Protein AF-A0A3N5K801-F1 (afdb_monomer_lite)

pLDDT: mean 81.6, std 16.68, range [37.84, 98.12]

Structure (mmCIF, N/CA/C/O backbone):
data_AF-A0A3N5K801-F1
#
_entry.id   AF-A0A3N5K801-F1
#
loop_
_atom_site.group_PDB
_atom_site.id
_atom_site.type_symbol
_atom_site.label_atom_id
_atom_site.label_alt_id
_atom_site.label_comp_id
_atom_site.label_asym_id
_atom_site.label_entity_id
_atom_site.label_seq_id
_atom_site.pdbx_PDB_ins_code
_atom_site.Cartn_x
_atom_site.Cartn_y
_atom_site.Cartn_z
_atom_site.occupancy
_atom_site.B_iso_or_equiv
_atom_site.auth_seq_id
_atom_site.auth_comp_id
_atom_site.auth_asym_id
_atom_site.auth_atom_id
_atom_site.pdbx_PDB_model_num
ATOM 1 N N . MET A 1 1 ? 52.161 -25.579 43.951 1.00 48.88 1 MET A N 1
ATOM 2 C CA . MET A 1 1 ? 50.743 -25.294 43.623 1.00 48.88 1 MET A CA 1
ATOM 3 C C . MET A 1 1 ? 50.625 -23.898 43.009 1.00 48.88 1 MET A C 1
ATOM 5 O O . MET A 1 1 ? 50.550 -22.933 43.751 1.00 48.88 1 MET A O 1
ATOM 9 N N . MET A 1 2 ? 50.658 -23.750 41.676 1.00 48.31 2 MET A N 1
ATOM 10 C CA . MET A 1 2 ? 50.415 -22.439 41.029 1.00 48.31 2 MET A CA 1
ATOM 11 C C . MET A 1 2 ? 49.915 -22.535 39.569 1.00 48.31 2 MET A C 1
ATOM 13 O O . MET A 1 2 ? 50.056 -21.601 38.789 1.00 48.31 2 MET A O 1
ATOM 17 N N . THR A 1 3 ? 49.308 -23.663 39.188 1.00 54.94 3 THR A N 1
ATOM 18 C CA . THR A 1 3 ? 48.843 -23.951 37.813 1.00 54.94 3 THR A CA 1
ATOM 19 C C . THR A 1 3 ? 47.317 -23.940 37.651 1.00 54.94 3 THR A C 1
ATOM 21 O O . THR A 1 3 ? 46.820 -24.008 36.535 1.00 54.94 3 THR A O 1
ATOM 24 N N . SER A 1 4 ? 46.550 -23.801 38.739 1.00 63.59 4 SER A N 1
ATOM 25 C CA . SER A 1 4 ? 45.082 -23.944 38.706 1.00 63.59 4 SER A CA 1
ATOM 26 C C . SER A 1 4 ? 44.359 -22.754 38.044 1.00 63.59 4 SER A C 1
ATOM 28 O O . SER A 1 4 ? 43.446 -22.942 37.244 1.00 63.59 4 SER A O 1
ATOM 30 N N . LYS A 1 5 ? 44.818 -21.512 38.280 1.00 65.19 5 LYS A N 1
ATOM 31 C CA . LYS A 1 5 ? 44.134 -20.298 37.786 1.00 65.19 5 LYS A CA 1
ATOM 32 C C . LYS A 1 5 ? 44.231 -20.115 36.267 1.00 65.19 5 LYS A C 1
ATOM 34 O O . LYS A 1 5 ? 43.237 -19.790 35.631 1.00 65.19 5 LYS A O 1
ATOM 39 N N . LYS A 1 6 ? 45.409 -20.347 35.674 1.00 73.00 6 LYS A N 1
ATOM 40 C CA . LYS A 1 6 ? 45.619 -20.200 34.220 1.00 73.00 6 LYS A CA 1
ATOM 41 C C . LYS A 1 6 ? 44.824 -21.244 33.431 1.00 73.00 6 LYS A C 1
ATOM 43 O O . LYS A 1 6 ? 44.211 -20.903 32.427 1.00 73.00 6 LYS A O 1
ATOM 48 N N . ASN A 1 7 ? 44.763 -22.475 33.936 1.00 72.38 7 ASN A N 1
ATOM 49 C CA . ASN A 1 7 ? 44.024 -23.566 33.303 1.00 72.38 7 ASN A CA 1
ATOM 50 C C . ASN A 1 7 ? 42.503 -23.363 33.403 1.00 72.38 7 ASN A C 1
ATOM 52 O O . ASN A 1 7 ? 41.786 -23.650 32.449 1.00 72.38 7 ASN A O 1
ATOM 56 N N . ALA A 1 8 ? 42.012 -22.804 34.516 1.00 79.56 8 ALA A N 1
ATOM 57 C CA . ALA A 1 8 ? 40.605 -22.429 34.660 1.00 79.56 8 ALA A CA 1
ATOM 58 C C . ALA A 1 8 ? 40.202 -21.305 33.690 1.00 79.56 8 ALA A C 1
ATOM 60 O O . ALA A 1 8 ? 39.152 -21.385 33.058 1.00 79.56 8 ALA A O 1
ATOM 61 N N . ILE A 1 9 ? 41.059 -20.292 33.521 1.00 84.00 9 ILE A N 1
ATOM 62 C CA . ILE A 1 9 ? 40.831 -19.197 32.566 1.00 84.00 9 ILE A CA 1
ATOM 63 C C . ILE A 1 9 ? 40.838 -19.724 31.123 1.00 84.00 9 ILE A C 1
ATOM 65 O O . I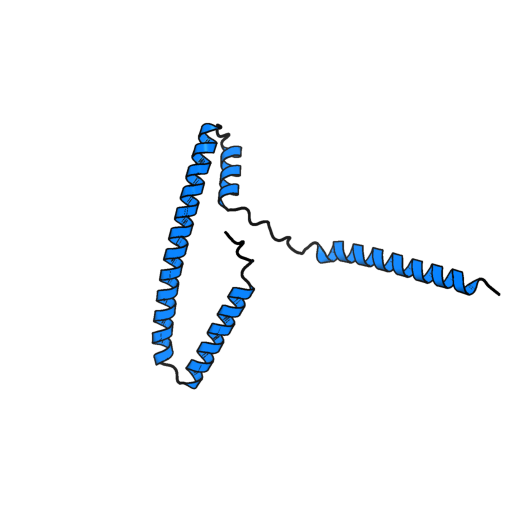LE A 1 9 ? 39.947 -19.387 30.350 1.00 84.00 9 ILE A O 1
ATOM 69 N N . LEU A 1 10 ? 41.785 -20.599 30.769 1.00 83.31 10 LEU A N 1
ATOM 70 C CA . LEU A 1 10 ? 41.833 -21.249 29.452 1.00 83.31 10 LEU A CA 1
ATOM 71 C C . LEU A 1 10 ? 40.586 -22.099 29.171 1.00 83.31 10 LEU A C 1
ATOM 73 O O . LEU A 1 10 ? 40.056 -22.054 28.063 1.00 83.31 10 LEU A O 1
ATOM 77 N N . SER A 1 11 ? 40.086 -22.822 30.174 1.00 85.56 11 SER A N 1
ATOM 78 C CA . SER A 1 11 ? 38.845 -23.596 30.062 1.00 85.56 11 SER A CA 1
ATOM 79 C C . SER A 1 11 ? 37.628 -22.693 29.830 1.00 85.56 11 SER A C 1
ATOM 81 O O . SER A 1 11 ? 36.840 -22.937 28.918 1.00 85.56 11 SER A O 1
ATOM 83 N N . LEU A 1 12 ? 37.519 -21.592 30.581 1.00 84.69 12 LEU A N 1
ATOM 84 C CA . LEU A 1 12 ? 36.446 -20.606 30.415 1.00 84.69 12 LEU A CA 1
ATOM 85 C C . LEU A 1 12 ? 36.455 -19.957 29.028 1.00 84.69 12 LEU A C 1
ATOM 87 O O . LEU A 1 12 ? 35.405 -19.851 28.400 1.00 84.69 12 LEU A O 1
ATOM 91 N N . ILE A 1 13 ? 37.632 -19.567 28.530 1.00 87.25 13 ILE A N 1
ATOM 92 C CA . ILE A 1 13 ? 37.776 -18.989 27.187 1.00 87.25 13 ILE A CA 1
ATOM 93 C C . ILE A 1 13 ? 37.385 -20.017 26.120 1.00 87.25 13 ILE A C 1
ATOM 95 O O . ILE A 1 13 ? 36.672 -19.678 25.180 1.00 87.25 13 ILE A O 1
ATOM 99 N N . SER A 1 14 ? 37.800 -21.275 26.278 1.00 89.38 14 SER A N 1
ATOM 100 C CA . SER A 1 14 ? 37.459 -22.348 25.340 1.00 89.38 14 SER A CA 1
ATOM 101 C C . SER A 1 14 ? 35.947 -22.578 25.259 1.00 89.38 14 SER A C 1
ATOM 103 O O . SER A 1 14 ? 35.374 -22.563 24.172 1.00 89.38 14 SER A O 1
ATOM 105 N N . ILE A 1 15 ? 35.271 -22.693 26.408 1.00 90.75 15 ILE A N 1
ATOM 106 C CA . ILE A 1 15 ? 33.814 -22.881 26.466 1.00 90.75 15 ILE A CA 1
ATOM 107 C C . ILE A 1 15 ? 33.082 -21.670 25.874 1.00 90.75 15 ILE A C 1
ATOM 109 O O . ILE A 1 15 ? 32.103 -21.839 25.149 1.00 90.75 15 ILE A O 1
ATOM 113 N N . PHE A 1 16 ? 33.573 -20.454 26.130 1.00 90.44 16 PHE A N 1
ATOM 114 C CA . PHE A 1 16 ? 33.008 -19.235 25.557 1.00 90.44 16 PHE A CA 1
ATOM 115 C C . PHE A 1 16 ? 33.119 -19.213 24.028 1.00 90.44 16 PHE A C 1
ATOM 117 O O . PHE A 1 16 ? 32.128 -18.961 23.348 1.00 90.44 16 PHE A O 1
ATOM 124 N N . LEU A 1 17 ? 34.292 -19.536 23.476 1.00 93.19 17 LEU A N 1
ATOM 125 C CA . LEU A 1 17 ? 34.498 -19.591 22.027 1.00 93.19 17 LEU A CA 1
ATOM 126 C C . LEU A 1 17 ? 33.627 -20.665 21.370 1.00 93.19 17 LEU A C 1
ATOM 128 O O . LEU A 1 17 ? 33.015 -20.402 20.338 1.00 93.19 17 LEU A O 1
ATOM 132 N N . ILE A 1 18 ? 33.505 -21.841 21.993 1.00 92.50 18 ILE A N 1
ATOM 133 C CA . ILE A 1 18 ? 32.603 -22.898 21.521 1.00 92.50 18 ILE A CA 1
ATOM 134 C C . ILE A 1 18 ? 31.153 -22.400 21.536 1.00 92.50 18 ILE A C 1
ATOM 136 O O . ILE A 1 18 ? 30.442 -22.575 20.550 1.00 92.50 18 ILE A O 1
ATOM 140 N N . GLY A 1 19 ? 30.726 -21.719 22.602 1.00 88.81 19 GLY A N 1
ATOM 141 C CA . GLY A 1 19 ? 29.394 -21.120 22.690 1.00 88.81 19 GLY A CA 1
ATOM 142 C C . GLY A 1 19 ? 29.120 -20.088 21.592 1.00 88.81 19 GLY A C 1
ATOM 143 O O . GLY A 1 19 ? 28.040 -20.098 21.008 1.00 88.81 19 GLY A O 1
ATOM 144 N N . VAL A 1 20 ? 30.102 -19.244 21.254 1.00 88.69 20 VAL A N 1
ATOM 145 C CA . VAL A 1 20 ? 29.987 -18.256 20.165 1.00 88.69 20 VAL A CA 1
ATOM 146 C C . VAL A 1 20 ? 29.859 -18.941 18.805 1.00 88.69 20 VAL A C 1
ATOM 148 O O . VAL A 1 20 ? 28.992 -18.568 18.017 1.00 88.69 20 VAL A O 1
ATOM 151 N N . VAL A 1 21 ? 30.676 -19.963 18.536 1.00 90.50 21 VAL A N 1
ATOM 152 C CA . VAL A 1 21 ? 30.620 -20.714 17.271 1.00 90.50 21 VAL A CA 1
ATOM 153 C C . VAL A 1 21 ? 29.287 -21.451 17.140 1.00 90.50 21 VAL A C 1
ATOM 155 O O . VAL A 1 21 ? 28.632 -21.351 16.106 1.00 90.50 21 VAL A O 1
ATOM 158 N N . VAL A 1 22 ? 28.835 -22.127 18.199 1.00 90.56 22 VAL A N 1
ATOM 159 C CA . VAL A 1 22 ? 27.534 -22.814 18.222 1.00 90.56 22 VAL A CA 1
ATOM 160 C C . VAL A 1 22 ? 26.384 -21.817 18.058 1.00 90.56 22 VAL A C 1
ATOM 162 O O . VAL A 1 22 ? 25.455 -22.083 17.300 1.00 90.56 22 VAL A O 1
ATOM 165 N N . GLY A 1 23 ? 26.464 -20.648 18.699 1.00 82.31 23 GLY A N 1
ATOM 166 C CA . GLY A 1 23 ? 25.495 -19.564 18.537 1.00 82.31 23 GLY A CA 1
ATOM 167 C C . GLY A 1 23 ? 25.425 -19.035 17.102 1.00 82.31 23 GLY A C 1
ATOM 168 O O . GLY A 1 23 ? 24.328 -18.887 16.570 1.00 82.31 23 GLY A O 1
ATOM 169 N N . MET A 1 24 ? 26.571 -18.821 16.443 1.00 81.38 24 MET A N 1
ATOM 170 C CA . MET A 1 24 ? 26.622 -18.418 15.029 1.00 81.38 24 MET A CA 1
ATOM 171 C C . MET A 1 24 ? 26.030 -19.479 14.099 1.00 81.38 24 MET A C 1
ATOM 173 O O . MET A 1 24 ? 25.264 -19.137 13.201 1.00 81.38 24 MET A O 1
ATOM 177 N N . VAL A 1 25 ? 26.355 -20.757 14.312 1.00 82.69 25 VAL A N 1
ATOM 178 C CA . VAL A 1 25 ? 25.845 -21.857 13.478 1.00 82.69 25 VAL A CA 1
ATOM 179 C C . VAL A 1 25 ? 24.337 -22.027 13.660 1.00 82.69 25 VAL A C 1
ATOM 181 O O . VAL A 1 25 ? 23.620 -22.131 12.669 1.00 82.69 25 VAL A O 1
ATOM 184 N N . LEU A 1 26 ? 23.828 -21.980 14.897 1.00 78.69 26 LEU A N 1
ATOM 185 C CA . LEU A 1 26 ? 22.385 -21.988 15.167 1.00 78.69 26 LEU A CA 1
ATOM 186 C C . LEU A 1 26 ? 21.688 -20.782 14.536 1.00 78.69 26 LEU A C 1
ATOM 188 O O . LEU A 1 26 ? 20.590 -20.922 14.004 1.00 78.69 26 LEU A O 1
ATOM 192 N N . GLN A 1 27 ? 22.322 -19.610 14.556 1.00 69.75 27 GLN A N 1
ATOM 193 C CA . GLN A 1 27 ? 21.772 -18.429 13.909 1.00 69.75 27 GLN A CA 1
ATOM 194 C C . GLN A 1 27 ? 21.676 -18.605 12.390 1.00 69.75 27 GLN A C 1
ATOM 196 O O . GLN A 1 27 ? 20.620 -18.336 11.828 1.00 69.75 27 GLN A O 1
ATOM 201 N N . HIS A 1 28 ? 22.718 -19.106 11.730 1.00 67.06 28 HIS A N 1
ATOM 202 C CA . HIS A 1 28 ? 22.660 -19.369 10.291 1.00 67.06 28 HIS A CA 1
ATOM 203 C C . HIS A 1 28 ? 21.657 -20.482 9.945 1.00 67.06 28 HIS A C 1
ATOM 205 O O . HIS A 1 28 ? 20.842 -20.322 9.053 1.00 67.06 28 HIS A O 1
ATOM 211 N N . MET A 1 29 ? 21.618 -21.585 10.695 1.00 72.06 29 MET A N 1
ATOM 212 C CA . MET A 1 29 ? 20.734 -22.706 10.350 1.00 72.06 29 MET A CA 1
ATOM 213 C C . MET A 1 29 ? 19.252 -22.478 10.692 1.00 72.06 29 MET A C 1
ATOM 215 O O . MET A 1 29 ? 18.399 -23.089 10.058 1.00 72.06 29 MET A O 1
ATOM 219 N N . VAL A 1 30 ? 18.926 -21.649 11.694 1.00 66.81 30 VAL A N 1
ATOM 220 C CA . VAL A 1 30 ? 17.539 -21.471 12.184 1.00 66.81 30 VAL A CA 1
ATOM 221 C C . VAL A 1 30 ? 16.929 -20.123 11.780 1.00 66.81 30 VAL A C 1
ATOM 223 O O . VAL A 1 30 ? 15.708 -20.014 11.679 1.00 66.81 30 VAL A O 1
ATOM 226 N N . LEU A 1 31 ? 17.733 -19.075 11.555 1.00 57.69 31 LEU A N 1
ATOM 227 C CA . LEU A 1 31 ? 17.229 -17.720 11.263 1.00 57.69 31 LEU A CA 1
ATOM 228 C C . LEU A 1 31 ? 17.364 -17.293 9.792 1.00 57.69 31 LEU A C 1
ATOM 230 O O . LEU A 1 31 ? 16.883 -16.212 9.445 1.00 57.69 31 LEU A O 1
ATOM 234 N N . GLU A 1 32 ? 17.959 -18.113 8.925 1.00 53.69 32 GLU A N 1
ATOM 235 C CA . GLU A 1 32 ? 18.144 -17.804 7.497 1.00 53.69 32 GLU A CA 1
ATOM 236 C C . GLU A 1 32 ? 16.858 -17.989 6.662 1.00 53.69 32 GLU A C 1
ATOM 238 O O . GLU A 1 32 ? 16.729 -17.403 5.591 1.00 53.69 32 GLU A O 1
ATOM 243 N N . ASP A 1 33 ? 15.836 -18.644 7.227 1.00 52.53 33 ASP A N 1
ATOM 244 C CA . ASP A 1 33 ? 14.464 -18.694 6.693 1.00 52.53 33 ASP A CA 1
ATOM 245 C C . ASP A 1 33 ? 13.628 -17.442 7.010 1.00 52.53 33 ASP A C 1
ATOM 247 O O . ASP A 1 33 ? 12.419 -17.400 6.760 1.00 52.53 33 ASP A O 1
ATOM 251 N N . ARG A 1 34 ? 14.232 -16.375 7.552 1.00 54.06 34 ARG A N 1
ATOM 252 C CA . ARG A 1 34 ? 13.558 -15.074 7.535 1.00 54.06 34 ARG A CA 1
ATOM 253 C C . ARG A 1 34 ? 13.558 -14.587 6.088 1.00 54.06 34 ARG A C 1
ATOM 255 O O . ARG A 1 34 ? 14.638 -14.283 5.580 1.00 54.06 34 ARG A O 1
ATOM 262 N N . PRO A 1 35 ? 12.394 -14.465 5.416 1.00 48.16 35 PRO A N 1
ATOM 263 C CA . PRO A 1 35 ? 12.358 -13.882 4.088 1.00 48.16 35 PRO A CA 1
ATOM 264 C C . PRO A 1 35 ? 12.980 -12.496 4.202 1.00 48.16 35 PRO A C 1
ATOM 266 O O . PRO A 1 35 ? 12.437 -11.619 4.879 1.00 48.16 35 PRO A O 1
ATOM 269 N N . GLN A 1 36 ? 14.148 -12.311 3.580 1.00 52.34 36 GLN A N 1
ATOM 270 C CA . GLN A 1 36 ? 14.705 -10.978 3.432 1.00 52.34 36 GLN A CA 1
ATOM 271 C C . GLN A 1 36 ? 13.595 -10.107 2.844 1.00 52.34 36 GLN A C 1
ATOM 273 O O . GLN A 1 36 ? 12.893 -10.576 1.935 1.00 52.34 36 GLN A O 1
ATOM 278 N N . PRO A 1 37 ? 13.380 -8.882 3.356 1.00 46.78 37 PRO A N 1
ATOM 279 C CA . PRO A 1 37 ? 12.407 -7.990 2.761 1.00 46.78 37 PRO A CA 1
ATOM 280 C C . PRO A 1 37 ? 12.819 -7.842 1.303 1.00 46.78 37 PRO A C 1
ATOM 282 O O . PRO A 1 37 ? 13.861 -7.257 1.007 1.00 46.78 37 PRO A O 1
ATOM 285 N N . ARG A 1 38 ? 12.055 -8.464 0.394 1.00 47.81 38 ARG A N 1
ATOM 286 C CA . ARG A 1 38 ? 12.277 -8.331 -1.042 1.00 47.81 38 ARG A CA 1
ATOM 287 C C . ARG A 1 38 ? 12.313 -6.833 -1.273 1.00 47.81 38 ARG A C 1
ATOM 289 O O . ARG A 1 38 ? 11.289 -6.185 -1.048 1.00 47.81 38 ARG A O 1
ATOM 296 N N . LYS A 1 39 ? 13.483 -6.286 -1.635 1.00 46.62 39 LYS A N 1
ATOM 297 C CA . LYS A 1 39 ? 13.596 -4.885 -2.050 1.00 46.62 39 LYS A CA 1
ATOM 298 C C . LYS A 1 39 ? 12.452 -4.670 -3.024 1.00 46.62 39 LYS A C 1
ATOM 300 O O . LYS A 1 39 ? 12.375 -5.372 -4.033 1.00 46.62 39 LYS A O 1
ATOM 305 N N . HIS A 1 40 ? 11.516 -3.808 -2.646 1.00 44.72 40 HIS A N 1
ATOM 306 C CA . HIS A 1 40 ? 10.345 -3.518 -3.448 1.00 44.72 40 HIS A CA 1
ATOM 307 C C . HIS A 1 40 ? 10.869 -2.761 -4.663 1.00 44.72 40 HIS A C 1
ATOM 309 O O . HIS A 1 40 ? 11.007 -1.543 -4.638 1.00 44.72 40 HIS A O 1
ATOM 315 N N . ARG A 1 41 ? 11.293 -3.496 -5.697 1.00 54.97 41 ARG A N 1
ATOM 316 C CA . ARG A 1 41 ? 11.595 -2.877 -6.979 1.00 54.97 41 ARG A CA 1
ATOM 317 C C . ARG A 1 41 ? 10.293 -2.232 -7.441 1.00 54.97 41 ARG A C 1
ATOM 319 O O . ARG A 1 41 ? 9.257 -2.907 -7.380 1.00 54.97 41 ARG A O 1
ATOM 326 N N . PRO A 1 42 ? 10.317 -0.958 -7.857 1.00 62.47 42 PRO A N 1
ATOM 327 C CA . PRO A 1 42 ? 9.132 -0.351 -8.419 1.00 62.47 42 PRO A CA 1
ATOM 328 C C . PRO A 1 42 ? 8.634 -1.255 -9.558 1.00 62.47 42 PRO A C 1
ATOM 330 O O . PRO A 1 42 ? 9.454 -1.736 -10.343 1.00 62.47 42 PRO A O 1
ATOM 333 N N . PRO A 1 43 ? 7.320 -1.527 -9.653 1.00 62.97 43 PRO A N 1
ATOM 334 C CA . PRO A 1 43 ? 6.764 -2.451 -10.646 1.00 62.97 43 PRO A CA 1
ATOM 335 C C . PRO A 1 43 ? 7.234 -2.157 -12.077 1.00 62.97 43 PRO A C 1
ATOM 337 O O . PRO A 1 43 ? 7.430 -3.068 -12.876 1.00 62.97 43 PRO A O 1
ATOM 340 N N . ASN A 1 44 ? 7.485 -0.882 -12.372 1.00 74.00 44 ASN A N 1
ATOM 341 C CA . ASN A 1 44 ? 7.931 -0.405 -13.673 1.00 74.00 44 ASN A CA 1
ATOM 342 C C . ASN A 1 44 ? 9.353 -0.862 -14.034 1.00 74.00 44 ASN A C 1
ATOM 344 O O . ASN A 1 44 ? 9.612 -1.129 -15.205 1.00 74.00 44 ASN A O 1
ATOM 348 N N . ASP A 1 45 ? 10.251 -1.022 -13.058 1.00 77.81 45 ASP A 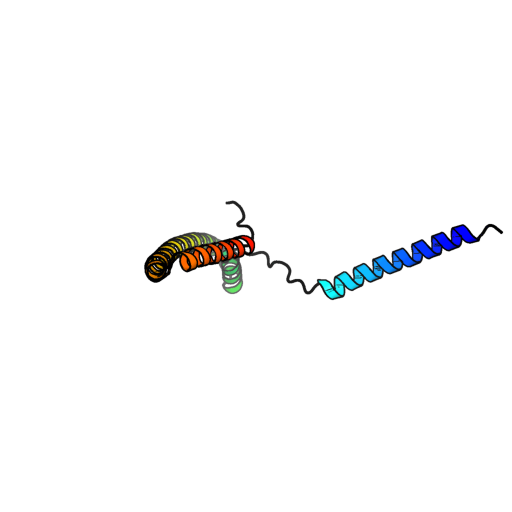N 1
ATOM 349 C CA . ASP A 1 45 ? 11.628 -1.470 -13.311 1.00 77.81 45 ASP A CA 1
ATOM 350 C C . ASP A 1 45 ? 11.660 -2.925 -13.778 1.00 77.81 45 ASP A C 1
ATOM 352 O O . ASP A 1 45 ? 12.466 -3.294 -14.630 1.00 77.81 45 ASP A O 1
ATOM 356 N N . PHE A 1 46 ? 10.747 -3.747 -13.254 1.00 83.06 46 PHE A N 1
ATOM 357 C CA . PHE A 1 46 ? 10.601 -5.134 -13.681 1.00 83.06 46 PHE A CA 1
ATOM 358 C C . PHE A 1 46 ? 10.169 -5.219 -15.148 1.00 83.06 46 PHE A C 1
ATOM 360 O O . PHE A 1 46 ? 10.817 -5.902 -15.938 1.00 83.06 46 PHE A O 1
ATOM 367 N N . PHE A 1 47 ? 9.117 -4.492 -15.537 1.00 84.00 47 PHE A N 1
ATOM 368 C CA . PHE A 1 47 ? 8.651 -4.489 -16.927 1.00 84.00 47 PHE A CA 1
ATOM 369 C C . PHE A 1 47 ? 9.681 -3.888 -17.882 1.00 84.00 47 PHE A C 1
ATOM 371 O O . PHE A 1 47 ? 9.865 -4.408 -18.980 1.00 84.00 47 PHE A O 1
ATOM 378 N N . PHE A 1 48 ? 10.390 -2.840 -17.457 1.00 89.38 48 PHE A N 1
ATOM 379 C CA . PHE A 1 48 ? 11.468 -2.261 -18.248 1.00 89.38 48 PHE A CA 1
ATOM 380 C C . PHE A 1 48 ? 12.578 -3.283 -18.527 1.00 89.38 48 PHE A C 1
ATOM 382 O O . PHE A 1 48 ? 12.979 -3.446 -19.680 1.00 89.38 48 PHE A O 1
ATOM 389 N N . GLU A 1 49 ? 13.048 -3.995 -17.497 1.00 86.81 49 GLU A N 1
ATOM 390 C CA . GLU A 1 49 ? 14.105 -5.006 -17.621 1.00 86.81 49 GLU A CA 1
ATOM 391 C C . GLU A 1 49 ? 13.663 -6.184 -18.499 1.00 86.81 49 GLU A C 1
ATOM 393 O O . GLU A 1 49 ? 14.383 -6.566 -19.423 1.00 86.81 49 GLU A O 1
ATOM 398 N N . VAL A 1 50 ? 12.456 -6.712 -18.266 1.00 89.31 50 VAL A N 1
ATOM 399 C CA . VAL A 1 50 ? 11.902 -7.834 -19.036 1.00 89.31 50 VAL A CA 1
ATOM 400 C C . VAL A 1 50 ? 11.734 -7.457 -20.506 1.00 89.31 50 VAL A C 1
ATOM 402 O O . VAL A 1 50 ? 12.238 -8.163 -21.374 1.00 89.31 50 VAL A O 1
ATOM 405 N N . PHE A 1 51 ? 11.083 -6.335 -20.818 1.00 90.25 51 PHE A N 1
ATOM 406 C CA . PHE A 1 51 ? 10.830 -5.964 -22.212 1.00 90.25 51 PHE A CA 1
ATOM 407 C C . PHE A 1 51 ? 12.103 -5.575 -22.950 1.00 90.25 51 PHE A C 1
ATOM 409 O O . PHE A 1 51 ? 12.269 -5.952 -24.106 1.00 90.25 51 PHE A O 1
ATOM 416 N N . THR A 1 52 ? 13.031 -4.884 -22.288 1.00 91.12 52 THR A N 1
ATOM 417 C CA . THR A 1 52 ? 14.314 -4.536 -22.908 1.00 91.12 52 THR A CA 1
ATOM 418 C C . THR A 1 52 ? 15.119 -5.783 -23.258 1.00 91.12 52 THR A C 1
ATOM 420 O O . THR A 1 52 ? 15.672 -5.861 -24.355 1.00 91.12 52 THR A O 1
ATOM 423 N N . LYS A 1 53 ? 15.162 -6.766 -22.350 1.00 89.50 53 LYS A N 1
ATOM 424 C CA . LYS A 1 53 ? 15.942 -7.994 -22.520 1.00 89.50 53 LYS A CA 1
ATOM 425 C C . LYS A 1 53 ? 15.301 -8.962 -23.514 1.00 89.50 53 LYS A C 1
ATOM 427 O O . LYS A 1 53 ? 15.971 -9.395 -24.444 1.00 89.50 53 LYS A O 1
ATOM 432 N N . GLU A 1 54 ? 14.024 -9.285 -23.337 1.00 93.75 54 GLU A N 1
ATOM 433 C CA . GLU A 1 54 ? 13.339 -10.306 -24.142 1.00 93.75 54 GLU A CA 1
ATOM 434 C C . GLU A 1 54 ? 13.057 -9.826 -25.572 1.00 93.75 54 GLU A C 1
ATOM 436 O O . GLU A 1 54 ? 13.086 -10.618 -26.509 1.00 93.75 54 GLU A O 1
ATOM 441 N N . LEU A 1 55 ? 12.827 -8.521 -25.766 1.00 94.12 55 LEU A N 1
ATOM 442 C CA . LEU A 1 55 ? 12.533 -7.951 -27.088 1.00 94.12 55 LEU A CA 1
ATOM 443 C C . LEU A 1 55 ? 13.750 -7.301 -27.751 1.00 94.12 55 LEU A C 1
ATOM 445 O O . LEU A 1 55 ? 13.626 -6.792 -28.862 1.00 94.12 55 LEU A O 1
ATOM 449 N N . SER A 1 56 ? 14.916 -7.311 -27.091 1.00 92.62 56 SER A N 1
ATOM 450 C CA . SER A 1 56 ? 16.160 -6.711 -27.598 1.00 92.62 56 SER A CA 1
ATOM 451 C C . SER A 1 56 ? 15.960 -5.276 -28.106 1.00 92.62 56 SER A C 1
ATOM 453 O O . SER A 1 56 ? 16.346 -4.932 -29.224 1.00 92.62 56 SER A O 1
ATOM 455 N N . LEU A 1 57 ? 15.309 -4.442 -27.291 1.00 93.12 57 LEU A N 1
ATOM 456 C CA . LEU A 1 57 ? 14.914 -3.090 -27.691 1.00 93.12 57 LEU A CA 1
ATOM 457 C C . LEU A 1 57 ? 16.131 -2.213 -28.013 1.00 93.12 57 LEU A C 1
ATOM 459 O O . LEU A 1 57 ? 17.116 -2.201 -27.269 1.00 93.12 57 LEU A O 1
ATOM 463 N N . SER A 1 58 ? 16.033 -1.409 -29.073 1.00 94.12 58 SER A N 1
ATOM 464 C CA . SER A 1 58 ? 17.028 -0.380 -29.393 1.00 94.12 58 SER A CA 1
ATOM 465 C C . SER A 1 58 ? 17.069 0.717 -28.322 1.00 94.12 58 SER A C 1
ATOM 467 O O . SER A 1 58 ? 16.129 0.886 -27.547 1.00 94.12 58 SER A O 1
ATOM 469 N N . ILE A 1 59 ? 18.129 1.529 -28.310 1.00 90.81 59 ILE A N 1
ATOM 470 C CA . ILE A 1 59 ? 18.266 2.653 -27.364 1.00 90.81 59 ILE A CA 1
ATOM 471 C C . ILE A 1 59 ? 17.062 3.607 -27.458 1.00 90.81 59 ILE A C 1
ATOM 473 O O . ILE A 1 59 ? 16.468 3.963 -26.444 1.00 90.81 59 ILE A O 1
ATOM 477 N N . THR A 1 60 ? 16.633 3.944 -28.676 1.00 93.50 60 THR A N 1
ATOM 478 C CA . THR A 1 60 ? 15.477 4.824 -28.911 1.00 93.50 60 THR A CA 1
ATOM 479 C C . THR A 1 60 ? 14.153 4.204 -28.444 1.00 93.50 60 THR A C 1
ATOM 481 O O . THR A 1 60 ? 13.285 4.900 -27.910 1.00 93.50 60 THR A O 1
ATOM 484 N N . GLN A 1 61 ? 13.992 2.884 -28.586 1.00 92.69 61 GLN A N 1
ATOM 485 C CA . GLN A 1 61 ? 12.829 2.157 -28.069 1.00 92.69 61 GLN A CA 1
ATOM 486 C C . GLN A 1 61 ? 12.838 2.085 -26.539 1.00 92.69 61 GLN A C 1
ATOM 488 O O . GLN A 1 61 ? 11.791 2.242 -25.915 1.00 92.69 61 GLN A O 1
ATOM 493 N N . GLN A 1 62 ? 14.006 1.902 -25.923 1.00 92.12 62 GLN A N 1
ATOM 494 C CA . GLN A 1 62 ? 14.158 1.904 -24.469 1.00 92.12 62 GLN A CA 1
ATOM 495 C C . GLN A 1 62 ? 13.815 3.270 -23.864 1.00 92.12 62 GLN A C 1
ATOM 497 O O . GLN A 1 62 ? 13.116 3.333 -22.855 1.00 92.12 62 GLN A O 1
ATOM 502 N N . GLU A 1 63 ? 14.256 4.370 -24.475 1.00 92.25 63 GLU A N 1
ATOM 503 C CA . GLU A 1 63 ? 13.886 5.724 -24.038 1.00 92.25 63 GLU A CA 1
ATOM 504 C C . GLU A 1 63 ? 12.374 5.951 -24.120 1.00 92.25 63 GLU A C 1
ATOM 506 O O . GLU A 1 63 ? 11.762 6.427 -23.163 1.00 92.25 63 GLU A O 1
ATOM 511 N N . SER A 1 64 ? 11.754 5.514 -25.218 1.00 93.25 64 SER A N 1
ATOM 512 C CA . SER A 1 64 ? 10.299 5.578 -25.381 1.00 93.25 64 SER A CA 1
ATOM 513 C C . SER A 1 64 ? 9.572 4.744 -24.318 1.00 93.25 64 SER A C 1
ATOM 515 O O . SER A 1 64 ? 8.599 5.204 -23.720 1.00 93.25 64 SER A O 1
ATOM 517 N N . LEU A 1 65 ? 10.070 3.537 -24.026 1.00 92.25 65 LEU A N 1
ATOM 518 C CA . LEU A 1 65 ? 9.512 2.657 -23.000 1.00 92.25 65 LEU A CA 1
ATOM 519 C C . LEU A 1 65 ? 9.602 3.273 -21.599 1.00 92.25 65 LEU A C 1
ATOM 521 O O . LEU A 1 65 ? 8.641 3.173 -20.837 1.00 92.25 65 LEU A O 1
ATOM 525 N N . LYS A 1 66 ? 10.709 3.948 -21.262 1.00 90.44 66 LYS A N 1
ATOM 526 C CA . LYS A 1 66 ? 10.846 4.655 -19.976 1.00 90.44 66 LYS A CA 1
ATOM 527 C C . LYS A 1 66 ? 9.762 5.711 -19.802 1.00 90.44 66 LYS A C 1
ATOM 529 O O . LYS A 1 66 ? 9.121 5.746 -18.754 1.00 90.44 66 LYS A O 1
ATOM 534 N N . THR A 1 67 ? 9.531 6.531 -20.826 1.00 91.62 67 THR A N 1
ATOM 535 C CA . THR A 1 67 ? 8.482 7.559 -20.793 1.00 91.62 67 THR A CA 1
ATOM 536 C C . THR A 1 67 ? 7.098 6.933 -20.638 1.00 91.62 67 THR A C 1
ATOM 538 O O . THR A 1 67 ? 6.350 7.328 -19.746 1.00 91.62 67 THR A O 1
ATOM 541 N N . MET A 1 68 ? 6.787 5.891 -21.419 1.00 91.62 68 MET A N 1
ATOM 542 C CA . MET A 1 68 ? 5.498 5.194 -21.328 1.00 91.62 68 MET A CA 1
ATOM 543 C C . MET A 1 68 ? 5.252 4.590 -19.940 1.00 91.62 68 MET A C 1
ATOM 545 O O . MET A 1 68 ? 4.165 4.740 -19.387 1.00 91.62 68 MET A O 1
ATOM 549 N N . LEU A 1 69 ? 6.255 3.937 -19.344 1.00 90.94 69 LEU A N 1
ATOM 550 C CA . LEU A 1 69 ? 6.131 3.361 -18.003 1.00 90.94 69 LEU A CA 1
ATOM 551 C C . LEU A 1 69 ? 5.998 4.439 -16.920 1.00 90.94 69 LEU A C 1
ATOM 553 O O . LEU A 1 69 ? 5.251 4.252 -15.959 1.00 90.94 69 LEU A O 1
ATOM 557 N N . ALA A 1 70 ? 6.687 5.574 -17.065 1.00 88.00 70 ALA A N 1
ATOM 558 C CA . ALA A 1 70 ? 6.555 6.697 -16.142 1.00 88.00 70 ALA A CA 1
ATOM 559 C C . ALA A 1 70 ? 5.135 7.281 -16.159 1.00 88.00 70 ALA A C 1
ATOM 561 O O . ALA A 1 70 ? 4.549 7.502 -15.097 1.00 88.00 70 ALA A O 1
ATOM 562 N N . ASP A 1 71 ? 4.560 7.485 -17.344 1.00 90.62 71 ASP A N 1
ATOM 563 C CA . ASP A 1 71 ? 3.192 7.988 -17.479 1.00 90.62 71 ASP A CA 1
ATOM 564 C C . ASP A 1 71 ? 2.161 6.967 -16.995 1.00 90.62 71 ASP A C 1
ATOM 566 O O . ASP A 1 71 ? 1.251 7.325 -16.246 1.00 90.62 71 ASP A O 1
ATOM 570 N N . LEU A 1 72 ? 2.367 5.680 -17.290 1.00 90.31 72 LEU A N 1
ATOM 571 C CA . LEU A 1 72 ? 1.554 4.597 -16.741 1.00 90.31 72 LEU A CA 1
ATOM 572 C C . LEU A 1 72 ? 1.574 4.590 -15.204 1.00 90.31 72 LEU A C 1
ATOM 574 O O . LEU A 1 72 ? 0.536 4.421 -14.568 1.00 90.31 72 LEU A O 1
ATOM 578 N N . GLY A 1 73 ? 2.737 4.825 -14.589 1.00 88.69 73 GLY A N 1
ATOM 579 C CA . GLY A 1 73 ? 2.862 4.941 -13.134 1.00 88.69 73 GLY A CA 1
ATOM 580 C C . GLY A 1 73 ? 2.031 6.089 -12.548 1.00 88.69 73 GLY A C 1
ATOM 581 O O . GLY A 1 73 ? 1.370 5.907 -11.524 1.00 88.69 73 GLY A O 1
ATOM 582 N N . LYS A 1 74 ? 2.010 7.256 -13.208 1.00 90.06 74 LYS A N 1
ATOM 583 C CA . LYS A 1 74 ? 1.169 8.398 -12.798 1.00 90.06 74 LYS A CA 1
ATOM 584 C C . LYS A 1 74 ? -0.318 8.067 -12.906 1.00 90.0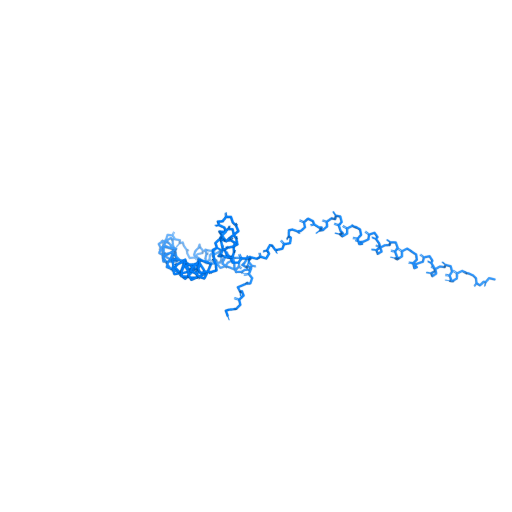6 74 LYS A C 1
ATOM 586 O O . LYS A 1 74 ? -1.086 8.406 -12.009 1.00 90.06 74 LYS A O 1
ATOM 591 N N . GLU A 1 75 ? -0.710 7.396 -13.984 1.00 90.69 75 GLU A N 1
ATOM 592 C CA . GLU A 1 75 ? -2.088 6.967 -14.225 1.00 90.69 75 GLU A CA 1
ATOM 593 C C . GLU A 1 75 ? -2.570 5.970 -13.165 1.00 90.69 75 GLU A C 1
ATOM 595 O O . GLU A 1 75 ? -3.638 6.156 -12.578 1.00 90.69 75 GLU A O 1
ATOM 600 N N . TYR A 1 76 ? -1.745 4.977 -12.824 1.00 89.19 76 TYR A N 1
ATOM 601 C CA . TYR A 1 76 ? -2.044 4.060 -11.725 1.00 89.19 76 TYR A CA 1
ATOM 602 C C . TYR A 1 76 ? -2.206 4.781 -10.389 1.00 89.19 76 TYR A C 1
ATOM 604 O O . TYR A 1 76 ? -3.144 4.483 -9.650 1.00 89.19 76 TYR A O 1
ATOM 612 N N . GLU A 1 77 ? -1.325 5.730 -10.064 1.00 87.38 77 GLU A N 1
ATOM 613 C CA . GLU A 1 77 ? -1.436 6.475 -8.808 1.00 87.38 77 GLU A CA 1
ATOM 614 C C . GLU A 1 77 ? -2.699 7.348 -8.785 1.00 87.38 77 GLU A C 1
ATOM 616 O O . GLU A 1 77 ? -3.378 7.405 -7.760 1.00 87.38 77 GLU A O 1
ATOM 621 N N . ARG A 1 78 ? -3.083 7.953 -9.917 1.00 91.56 78 ARG A N 1
ATOM 622 C CA . ARG A 1 78 ? -4.348 8.692 -10.038 1.00 91.56 78 ARG A CA 1
ATOM 623 C C . ARG A 1 78 ? -5.549 7.791 -9.756 1.00 91.56 78 ARG A C 1
ATOM 625 O O . ARG A 1 78 ? -6.356 8.119 -8.888 1.00 91.56 78 ARG A 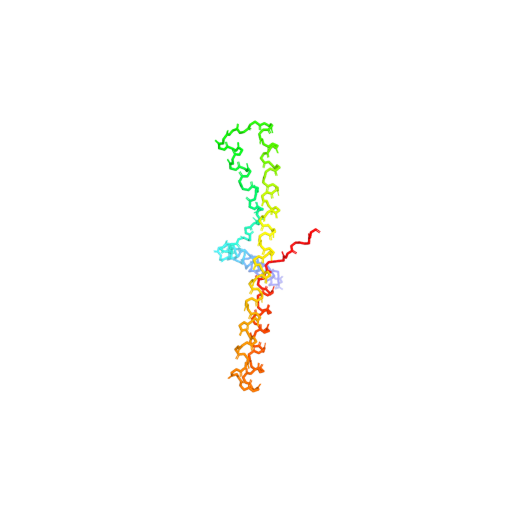O 1
ATOM 632 N N . VAL A 1 79 ? -5.636 6.644 -10.433 1.00 93.56 79 VAL A N 1
ATOM 633 C CA . VAL A 1 79 ? -6.722 5.667 -10.235 1.00 93.56 79 VAL A CA 1
ATOM 634 C C . VAL A 1 79 ? -6.752 5.175 -8.792 1.00 93.56 79 VAL A C 1
ATOM 636 O O . VAL A 1 79 ? -7.816 5.064 -8.191 1.00 93.56 79 VAL A O 1
ATOM 639 N N . ARG A 1 80 ? -5.586 4.911 -8.201 1.00 88.56 80 ARG A N 1
ATOM 640 C CA . ARG A 1 80 ? -5.480 4.473 -6.810 1.00 88.56 80 ARG A CA 1
ATOM 641 C C . ARG A 1 80 ? -6.021 5.520 -5.836 1.00 88.56 80 ARG A C 1
ATOM 643 O O . ARG A 1 80 ? -6.721 5.149 -4.895 1.00 88.56 80 ARG A O 1
ATOM 650 N N . ILE A 1 81 ? -5.689 6.798 -6.030 1.00 87.69 81 ILE A N 1
ATOM 651 C CA . ILE A 1 81 ? -6.198 7.896 -5.196 1.00 87.69 81 ILE A CA 1
ATOM 652 C C . ILE A 1 81 ? -7.717 7.994 -5.337 1.00 87.69 81 ILE A C 1
ATOM 654 O O . ILE A 1 81 ? -8.422 8.007 -4.330 1.00 87.69 81 ILE A O 1
ATOM 658 N N . GLU A 1 82 ? -8.224 7.984 -6.568 1.00 90.88 82 GLU A N 1
ATOM 659 C CA . GLU A 1 82 ? -9.659 8.067 -6.837 1.00 90.88 82 GLU A CA 1
ATOM 660 C C . GLU A 1 82 ? -10.426 6.895 -6.207 1.00 90.88 82 GLU A C 1
ATOM 662 O O . GLU A 1 82 ? -11.400 7.098 -5.478 1.00 90.88 82 GLU A O 1
ATOM 667 N N . GLN A 1 83 ? -9.952 5.664 -6.413 1.00 92.06 83 GLN A N 1
ATOM 668 C CA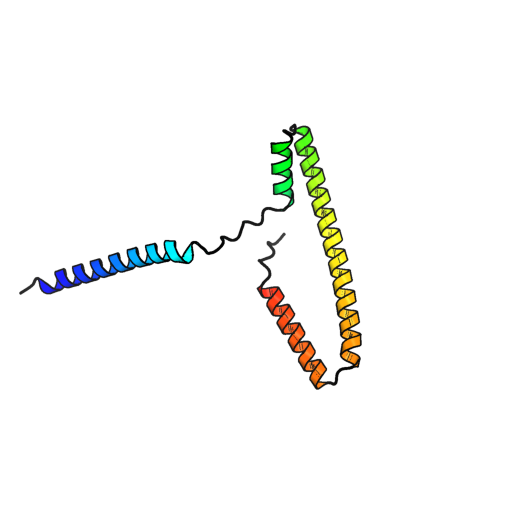 . GLN A 1 83 ? -10.543 4.479 -5.799 1.00 92.06 83 GLN A CA 1
ATOM 669 C C . GLN A 1 83 ? -10.513 4.567 -4.277 1.00 92.06 83 GLN A C 1
ATOM 671 O O . GLN A 1 83 ? -11.509 4.243 -3.636 1.00 92.06 83 GLN A O 1
ATOM 676 N N . PHE A 1 84 ? -9.408 5.028 -3.682 1.00 87.88 84 PHE A N 1
ATOM 677 C CA . PHE A 1 84 ? -9.322 5.210 -2.236 1.00 87.88 84 PHE A CA 1
ATOM 678 C C . PHE A 1 84 ? -10.388 6.187 -1.724 1.00 87.88 84 PHE A C 1
ATOM 680 O O . PHE A 1 84 ? -11.071 5.888 -0.743 1.00 87.88 84 PHE A O 1
ATOM 687 N N . GLU A 1 85 ? -10.579 7.324 -2.393 1.00 90.00 85 GLU A N 1
ATOM 688 C CA . GLU A 1 85 ? -11.612 8.292 -2.023 1.00 90.00 85 GLU A CA 1
ATOM 689 C C . GLU A 1 85 ? -13.022 7.707 -2.131 1.00 90.00 85 GLU A C 1
ATOM 691 O O . GLU A 1 85 ? -13.824 7.859 -1.204 1.00 90.00 85 GLU A O 1
ATOM 696 N N . GLN A 1 86 ? -13.322 6.997 -3.220 1.00 92.12 86 GLN A N 1
ATOM 697 C CA . GLN A 1 86 ? -14.607 6.320 -3.401 1.00 92.12 86 GLN A CA 1
ATOM 698 C C . GLN A 1 86 ? -14.844 5.273 -2.304 1.00 92.12 86 GLN A C 1
ATOM 700 O O . GLN A 1 86 ? -15.901 5.256 -1.669 1.00 92.12 86 GLN A O 1
ATOM 705 N N . HIS A 1 87 ? -13.834 4.457 -2.005 1.00 91.00 87 HIS A N 1
ATOM 706 C CA . HIS A 1 87 ? -13.908 3.428 -0.973 1.00 91.00 87 HIS A CA 1
ATOM 707 C C . HIS A 1 87 ? -14.149 4.029 0.419 1.00 91.00 87 HIS A C 1
ATOM 709 O O . HIS A 1 87 ? -14.952 3.508 1.198 1.00 91.00 87 HIS A O 1
ATOM 715 N N . MET A 1 88 ? -13.492 5.152 0.731 1.00 89.00 88 MET A N 1
ATOM 716 C CA . MET A 1 88 ? -13.686 5.876 1.989 1.00 89.00 88 MET A CA 1
ATOM 717 C C . MET A 1 88 ? -15.087 6.479 2.097 1.00 89.00 88 MET A C 1
ATOM 719 O O . MET A 1 88 ? -15.677 6.442 3.178 1.00 89.00 88 MET A O 1
ATOM 723 N N . ARG A 1 89 ? -15.642 7.005 0.998 1.00 94.44 89 ARG A N 1
ATOM 724 C CA . ARG A 1 89 ? -17.025 7.509 0.964 1.00 94.44 89 ARG A CA 1
ATOM 725 C C . ARG A 1 89 ? -18.029 6.393 1.241 1.00 94.44 89 ARG A C 1
ATOM 727 O O . ARG A 1 89 ? -18.880 6.563 2.110 1.00 94.44 89 ARG A O 1
ATOM 734 N N . ILE A 1 90 ? -17.890 5.246 0.572 1.00 95.44 90 ILE A N 1
ATOM 735 C CA . ILE A 1 90 ? -18.763 4.077 0.771 1.00 95.44 90 ILE A CA 1
ATOM 736 C C . ILE A 1 90 ? -18.686 3.591 2.223 1.00 95.44 90 ILE A C 1
ATOM 738 O O . ILE A 1 90 ? -19.720 3.441 2.873 1.00 95.44 90 ILE A O 1
ATOM 742 N N . ARG A 1 91 ? -17.469 3.423 2.765 1.00 92.56 91 ARG A N 1
ATOM 743 C CA . ARG A 1 91 ? -17.256 3.009 4.164 1.00 92.56 91 ARG A CA 1
ATOM 744 C C . ARG A 1 91 ? -17.930 3.966 5.148 1.00 92.56 91 ARG A C 1
ATOM 746 O O . ARG A 1 91 ? -18.661 3.506 6.017 1.00 92.56 91 ARG A O 1
ATOM 753 N N . LYS A 1 92 ? -17.722 5.281 5.001 1.00 93.25 92 LYS A N 1
ATOM 754 C CA . LYS A 1 92 ? -18.343 6.294 5.874 1.00 93.25 92 LYS A CA 1
ATOM 755 C C . LYS A 1 92 ? -19.865 6.294 5.772 1.00 93.25 92 LYS A C 1
ATOM 757 O O . LYS A 1 92 ? -20.540 6.418 6.788 1.00 93.25 92 LYS A O 1
ATOM 762 N N . SER A 1 93 ? -20.407 6.156 4.562 1.00 96.50 93 SER A N 1
ATOM 763 C CA . SER A 1 93 ? -21.856 6.096 4.367 1.00 96.50 93 SER A CA 1
ATOM 764 C C . SER A 1 93 ? -22.455 4.883 5.072 1.00 96.50 93 SER A C 1
ATOM 766 O O . SER A 1 93 ? -23.435 5.027 5.796 1.00 96.50 93 SER A O 1
ATOM 768 N N . PHE A 1 94 ? -21.847 3.707 4.903 1.00 96.19 94 PHE A N 1
ATOM 769 C CA . PHE A 1 94 ? -22.272 2.498 5.603 1.00 96.19 94 PHE A CA 1
ATOM 770 C C . PHE A 1 94 ? -22.190 2.675 7.121 1.00 96.19 94 PHE A C 1
ATOM 772 O O . PHE A 1 94 ? -23.144 2.366 7.824 1.00 96.19 94 PHE A O 1
ATOM 779 N N . GLU A 1 95 ? -21.077 3.208 7.626 1.00 95.25 95 GLU A N 1
ATOM 780 C CA . GLU A 1 95 ? -20.869 3.414 9.058 1.00 95.25 95 GLU A CA 1
ATOM 781 C C . GLU A 1 95 ? -21.928 4.333 9.676 1.00 95.25 95 GLU A C 1
ATOM 783 O O . GLU A 1 95 ? -22.455 4.031 10.746 1.00 95.25 95 GLU A O 1
ATOM 788 N N . ASN A 1 96 ? -22.281 5.423 8.992 1.00 95.44 96 ASN A N 1
ATOM 789 C CA . ASN A 1 96 ? -23.320 6.339 9.450 1.00 95.44 96 ASN A CA 1
ATOM 790 C C . ASN A 1 96 ? -24.688 5.657 9.538 1.00 95.44 96 ASN A C 1
ATOM 792 O O . ASN A 1 96 ? -25.399 5.864 10.518 1.00 95.44 96 ASN A O 1
ATOM 796 N N . GLU A 1 97 ? -25.059 4.845 8.546 1.00 97.75 97 GLU A N 1
ATOM 797 C CA . GLU A 1 97 ? -26.323 4.101 8.578 1.00 97.75 97 GLU A CA 1
ATOM 798 C C . GLU A 1 97 ? -26.302 2.998 9.639 1.00 97.75 97 GLU A C 1
ATOM 800 O O . GLU A 1 97 ? -27.248 2.858 10.411 1.00 97.75 97 GLU A O 1
ATOM 805 N N . PHE A 1 98 ? -25.195 2.264 9.749 1.00 96.69 98 PHE A N 1
ATOM 806 C CA . PHE A 1 98 ? -25.040 1.205 10.737 1.00 96.69 98 PHE A CA 1
ATOM 807 C C . PHE A 1 98 ? -25.102 1.750 12.168 1.00 96.69 98 PHE A C 1
ATOM 809 O O . PHE A 1 98 ? -25.776 1.179 13.018 1.00 96.69 98 PHE A O 1
ATOM 816 N N . LYS A 1 99 ? -24.498 2.910 12.447 1.00 96.75 99 LYS A N 1
ATOM 817 C CA . LYS A 1 99 ? -24.556 3.541 13.775 1.00 96.75 99 LYS A CA 1
ATOM 818 C C . LYS A 1 99 ? -25.964 3.960 14.205 1.00 96.75 99 LYS A C 1
ATOM 820 O O . LYS A 1 99 ? -26.194 4.094 15.405 1.00 96.75 99 LYS A O 1
ATOM 825 N N . LYS A 1 100 ? -26.910 4.153 13.277 1.00 97.38 100 LYS A N 1
ATOM 826 C CA . LYS A 1 100 ? -28.304 4.501 13.617 1.00 97.38 100 LYS A CA 1
ATOM 827 C C . LYS A 1 100 ? -29.058 3.356 14.287 1.00 97.38 100 LYS A C 1
ATOM 829 O O . LYS A 1 100 ? -29.989 3.627 15.036 1.00 97.38 100 LYS A O 1
ATOM 834 N N . ILE A 1 101 ? -28.670 2.105 14.029 1.00 98.12 101 ILE A N 1
ATOM 835 C CA . ILE A 1 101 ? -29.314 0.924 14.626 1.00 98.12 101 ILE A CA 1
ATOM 836 C C . ILE A 1 101 ? -28.641 0.467 15.927 1.00 98.12 101 ILE A C 1
ATOM 838 O O . ILE A 1 101 ? -29.080 -0.512 16.524 1.00 98.12 101 ILE A O 1
ATOM 842 N N . LEU A 1 102 ? -27.575 1.151 16.351 1.00 97.56 102 LEU A N 1
ATOM 843 C CA . LEU A 1 102 ? -26.834 0.829 17.565 1.00 97.56 102 LEU A CA 1
ATOM 844 C C . LEU A 1 102 ? -27.321 1.663 18.751 1.00 97.56 102 LEU A C 1
ATOM 846 O O . LEU A 1 102 ? -27.628 2.851 18.610 1.00 97.56 102 LEU A O 1
ATOM 850 N N . ASP A 1 103 ? -27.305 1.063 19.939 1.00 98.06 103 ASP A N 1
ATOM 851 C CA . ASP A 1 103 ? -27.388 1.813 21.193 1.00 98.06 103 ASP A CA 1
ATOM 852 C C . ASP A 1 103 ? -26.059 2.529 21.515 1.00 98.06 103 ASP A C 1
ATOM 854 O O . ASP A 1 103 ? -25.033 2.329 20.857 1.00 98.06 103 ASP A O 1
ATOM 858 N N . ASP A 1 104 ? -26.057 3.401 22.523 1.00 96.56 104 ASP A N 1
ATOM 859 C CA . ASP A 1 104 ? -24.893 4.244 22.816 1.00 96.56 104 ASP A CA 1
ATOM 860 C C . ASP A 1 104 ? -23.674 3.456 23.324 1.00 96.56 104 ASP A C 1
ATOM 862 O O . ASP A 1 104 ? -22.534 3.811 23.012 1.00 96.56 104 ASP A O 1
ATOM 866 N N . ASN A 1 105 ? -23.889 2.342 24.031 1.00 97.19 105 ASN A N 1
ATOM 867 C CA . ASN A 1 105 ? -22.804 1.463 24.468 1.00 9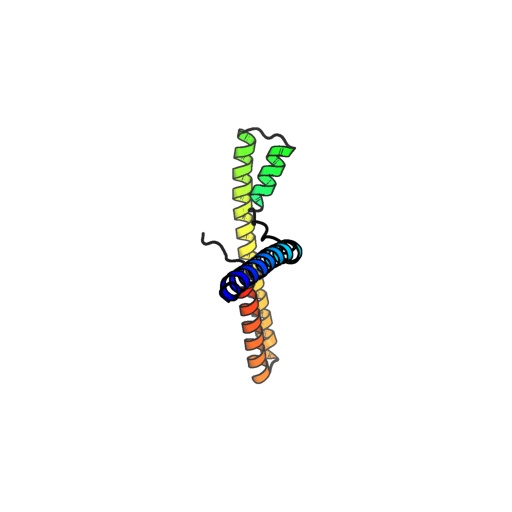7.19 105 ASN A CA 1
ATOM 868 C C . ASN A 1 105 ? -22.193 0.728 23.261 1.00 97.19 105 ASN A C 1
ATOM 870 O O . ASN A 1 105 ? -20.971 0.667 23.091 1.00 97.19 105 ASN A O 1
ATOM 874 N N . GLN A 1 106 ? -23.041 0.235 22.358 1.00 97.44 106 GLN A N 1
ATOM 875 C CA . GLN A 1 106 ? -22.625 -0.400 21.112 1.00 97.44 106 GLN A CA 1
ATOM 876 C C . GLN A 1 106 ? -21.856 0.562 20.198 1.00 97.44 106 GLN A C 1
ATOM 878 O O . GLN A 1 106 ? -20.829 0.161 19.647 1.00 97.44 106 GLN A O 1
ATOM 883 N N . LYS A 1 107 ? -22.283 1.828 20.075 1.00 96.94 107 LYS A N 1
ATOM 884 C CA . LYS A 1 107 ? -21.546 2.862 19.320 1.00 96.94 107 LYS A CA 1
ATOM 885 C C . LYS A 1 107 ? -20.142 3.067 19.880 1.00 96.94 107 LYS A C 1
ATOM 887 O O . LYS A 1 107 ? -19.173 3.000 19.130 1.00 96.94 107 LYS A O 1
ATOM 892 N N . GLN A 1 108 ? -20.020 3.227 21.198 1.00 96.25 108 GLN A N 1
ATOM 893 C CA . GLN A 1 108 ? -18.721 3.422 21.843 1.00 96.25 108 GLN A CA 1
ATOM 894 C C . GLN A 1 108 ? -17.790 2.216 21.639 1.00 96.25 108 GLN A C 1
ATOM 896 O O . GLN A 1 108 ? -16.587 2.376 21.420 1.00 96.25 108 GLN A O 1
ATOM 901 N N . LYS A 1 109 ? -18.334 0.994 21.693 1.00 97.06 109 LYS A N 1
ATOM 902 C CA . LYS A 1 109 ? -17.571 -0.229 21.417 1.00 97.06 109 LYS A CA 1
ATOM 903 C C . LYS A 1 109 ? -17.144 -0.317 19.951 1.00 97.06 109 LYS A C 1
ATOM 905 O O . LYS A 1 109 ? -16.018 -0.728 19.674 1.00 97.06 109 LYS A O 1
ATOM 910 N N . TYR A 1 110 ? -18.022 0.069 19.028 1.00 95.56 110 TYR A N 1
ATOM 911 C CA . TYR A 1 110 ? -17.725 0.107 17.601 1.00 95.56 110 TYR A CA 1
ATOM 912 C C . TYR A 1 110 ? -16.591 1.092 17.287 1.00 95.56 110 TYR A C 1
ATOM 914 O O . TYR A 1 110 ? -15.646 0.719 16.597 1.00 95.56 110 TYR A O 1
ATOM 922 N N . ASP A 1 111 ? -16.629 2.302 17.849 1.00 94.62 111 ASP A N 1
ATOM 923 C CA . ASP A 1 111 ? -15.598 3.323 17.620 1.00 94.62 111 ASP A CA 1
ATOM 924 C C . ASP A 1 111 ? -14.210 2.840 18.053 1.00 94.62 111 ASP A C 1
ATOM 926 O O . ASP A 1 111 ? -13.254 2.929 17.282 1.00 94.62 111 ASP A O 1
ATOM 930 N N . LYS A 1 112 ? -14.116 2.218 19.235 1.00 95.19 112 LYS A N 1
ATOM 931 C CA . LYS A 1 112 ? -12.867 1.604 19.714 1.00 95.19 112 LYS A CA 1
ATOM 932 C C . LYS A 1 112 ? -12.376 0.485 18.798 1.00 95.19 112 LYS A C 1
ATOM 934 O O . LYS A 1 112 ? -11.188 0.394 18.512 1.00 95.19 112 LYS A O 1
ATOM 939 N N . MET A 1 113 ? -13.286 -0.362 18.313 1.00 93.94 113 MET A N 1
ATOM 940 C CA . MET A 1 113 ? -12.937 -1.459 17.406 1.00 93.94 113 MET A CA 1
ATOM 941 C C . MET A 1 113 ? -12.355 -0.943 16.082 1.00 93.94 113 MET A C 1
ATOM 943 O O . MET A 1 113 ? -11.389 -1.515 15.573 1.00 93.94 113 MET A O 1
ATOM 947 N N . ILE A 1 114 ? -12.924 0.131 15.527 1.00 91.44 114 ILE A N 1
ATOM 948 C CA . ILE A 1 114 ? -12.419 0.758 14.302 1.00 91.44 114 ILE A CA 1
ATOM 949 C C . ILE A 1 114 ? -11.067 1.437 14.539 1.00 91.44 114 ILE A C 1
ATOM 951 O O . ILE A 1 114 ? -10.158 1.262 13.727 1.00 91.44 114 ILE A O 1
ATOM 955 N N . GLU A 1 115 ? -10.906 2.154 15.651 1.00 91.81 115 GLU A N 1
ATOM 956 C CA . GLU A 1 115 ? -9.639 2.789 16.021 1.00 91.81 115 GLU A CA 1
ATOM 957 C C . GLU A 1 115 ? -8.506 1.759 16.163 1.00 91.81 115 GLU A C 1
ATOM 959 O O . GLU A 1 115 ? -7.434 1.920 15.572 1.00 91.81 115 GLU A O 1
ATOM 964 N N . ASP A 1 116 ? -8.757 0.654 16.867 1.00 91.56 116 ASP A N 1
ATOM 965 C CA . ASP A 1 116 ? -7.795 -0.439 17.025 1.00 91.56 116 ASP A CA 1
ATOM 966 C C . ASP A 1 116 ? -7.418 -1.071 15.681 1.00 91.56 116 ASP A C 1
ATOM 968 O O . ASP A 1 116 ? -6.247 -1.382 15.432 1.00 91.56 116 ASP A O 1
ATOM 972 N N . PHE A 1 117 ? -8.398 -1.264 14.797 1.00 85.38 117 PHE A N 1
ATOM 973 C CA . PHE A 1 117 ? -8.163 -1.804 13.463 1.00 85.38 117 PHE A CA 1
ATOM 974 C C . PHE A 1 117 ? -7.297 -0.864 12.615 1.00 85.38 117 PHE A C 1
ATOM 976 O O . PHE A 1 117 ? -6.311 -1.301 12.012 1.00 85.38 117 PHE A O 1
ATOM 983 N N . ASP A 1 118 ? -7.613 0.431 12.612 1.00 85.69 118 ASP A N 1
ATOM 984 C CA . ASP A 1 118 ? -6.862 1.442 11.871 1.00 85.69 118 ASP A CA 1
ATOM 985 C C . ASP A 1 118 ? -5.426 1.580 12.416 1.00 85.69 118 ASP A C 1
ATOM 987 O O . ASP A 1 118 ? -4.476 1.704 11.636 1.00 85.69 118 ASP A O 1
ATOM 991 N N . ASN A 1 119 ? -5.232 1.482 13.734 1.00 88.19 119 ASN A N 1
ATOM 992 C CA . ASN A 1 119 ? -3.911 1.489 14.368 1.00 88.19 119 ASN A CA 1
ATOM 993 C C . ASN A 1 119 ? -3.083 0.253 13.988 1.00 88.19 119 ASN A C 1
ATOM 995 O O . ASN A 1 119 ? -1.916 0.384 13.607 1.00 88.19 119 ASN A O 1
ATOM 999 N N . LYS A 1 120 ? -3.683 -0.945 13.981 1.00 83.75 120 LYS A N 1
ATOM 1000 C CA . LYS A 1 120 ? -3.018 -2.167 13.492 1.00 83.75 120 LYS A CA 1
ATOM 1001 C C . LYS A 1 120 ? -2.640 -2.058 12.015 1.00 83.75 120 LYS A C 1
ATOM 1003 O O . LYS A 1 120 ? -1.543 -2.459 11.631 1.00 83.75 120 LYS A O 1
ATOM 1008 N N . MET A 1 121 ? -3.501 -1.470 11.185 1.00 76.56 121 MET A N 1
ATOM 1009 C CA . MET A 1 121 ? -3.197 -1.237 9.770 1.00 76.56 121 MET A CA 1
ATOM 1010 C C . MET A 1 121 ? -2.103 -0.189 9.544 1.00 76.56 121 MET A C 1
ATOM 1012 O O . MET A 1 121 ? -1.356 -0.307 8.574 1.00 76.56 121 MET A O 1
ATOM 1016 N N . LYS A 1 122 ? -1.985 0.837 10.394 1.00 76.88 122 LYS A N 1
ATOM 1017 C CA . LYS A 1 122 ? -0.873 1.801 10.331 1.00 76.88 122 LYS A CA 1
ATOM 1018 C C . LYS A 1 122 ? 0.455 1.148 10.709 1.00 76.88 122 LYS A C 1
ATOM 1020 O O . LYS A 1 122 ? 1.436 1.359 10.007 1.00 76.88 122 LYS A O 1
ATOM 1025 N N . ASN A 1 123 ? 0.461 0.311 11.744 1.00 71.62 123 ASN A N 1
ATOM 1026 C CA . ASN A 1 123 ? 1.671 -0.355 12.234 1.00 71.62 123 ASN A CA 1
ATOM 1027 C C . ASN A 1 123 ? 2.165 -1.482 11.308 1.00 71.62 123 ASN A C 1
ATOM 1029 O O . ASN A 1 123 ? 3.356 -1.769 11.285 1.00 71.62 123 ASN A O 1
ATOM 1033 N N . ASN A 1 124 ? 1.275 -2.081 10.509 1.00 59.88 124 ASN A N 1
ATOM 1034 C CA . ASN A 1 124 ? 1.619 -3.116 9.525 1.00 59.88 124 ASN A CA 1
ATOM 1035 C C . ASN A 1 124 ? 1.916 -2.572 8.114 1.00 59.88 124 ASN A C 1
ATOM 1037 O O . ASN A 1 124 ? 2.157 -3.358 7.196 1.00 59.88 124 ASN A O 1
ATOM 1041 N N . LYS A 1 125 ? 1.891 -1.250 7.898 1.00 52.88 125 LYS A N 1
ATOM 1042 C CA . LYS A 1 125 ? 2.350 -0.670 6.629 1.00 52.88 125 LYS A CA 1
ATOM 1043 C C . LYS A 1 125 ? 3.881 -0.589 6.653 1.00 52.88 125 LYS A C 1
ATOM 1045 O O . LYS A 1 125 ? 4.413 0.018 7.581 1.00 52.88 125 LYS A O 1
ATOM 1050 N N . PRO A 1 126 ? 4.602 -1.134 5.652 1.00 47.97 126 PRO A N 1
ATOM 1051 C CA . PRO A 1 126 ? 6.018 -0.819 5.503 1.00 47.97 126 PRO A CA 1
ATOM 1052 C C . PRO A 1 126 ? 6.176 0.712 5.412 1.00 47.97 126 PRO A C 1
ATOM 1054 O O . PRO A 1 126 ? 5.269 1.369 4.879 1.00 47.97 126 PRO A O 1
ATOM 1057 N N . PRO A 1 127 ? 7.267 1.294 5.951 1.00 42.97 127 PRO A N 1
ATOM 1058 C CA . PRO A 1 127 ? 7.490 2.734 5.916 1.00 42.97 127 PRO A CA 1
ATOM 1059 C C . PRO A 1 127 ? 7.275 3.248 4.494 1.00 42.97 127 PRO A C 1
ATOM 1061 O O . PRO A 1 127 ? 7.890 2.750 3.552 1.00 42.97 127 PRO A O 1
ATOM 1064 N N . ARG A 1 128 ? 6.369 4.216 4.318 1.00 52.56 128 ARG A N 1
ATOM 1065 C CA . ARG A 1 128 ? 6.324 4.973 3.066 1.00 52.56 128 ARG A CA 1
ATOM 1066 C C . ARG A 1 128 ? 7.613 5.776 3.038 1.00 52.56 128 ARG A C 1
ATOM 1068 O O . ARG A 1 128 ? 7.753 6.694 3.845 1.00 52.56 128 ARG A O 1
ATOM 1075 N N . GLU A 1 129 ? 8.548 5.387 2.177 1.00 37.84 129 GLU A N 1
ATOM 1076 C CA . GLU A 1 129 ? 9.724 6.205 1.905 1.00 37.84 129 GLU A CA 1
ATOM 1077 C C . GLU A 1 129 ? 9.242 7.630 1.572 1.00 37.84 129 GLU A C 1
ATOM 1079 O O . GLU A 1 129 ? 8.283 7.785 0.801 1.00 37.84 129 GLU A O 1
ATOM 1084 N N . PRO A 1 130 ? 9.795 8.662 2.232 1.00 38.25 130 PRO A N 1
ATOM 1085 C CA . PRO A 1 130 ? 9.446 10.039 1.926 1.00 38.25 130 PRO A CA 1
ATOM 1086 C C . PRO A 1 130 ? 9.782 10.329 0.457 1.00 38.25 130 PRO A C 1
ATOM 1088 O O . PRO A 1 130 ? 10.815 9.881 -0.039 1.00 38.25 130 PRO A O 1
ATOM 1091 N N . LYS A 1 131 ? 8.860 11.027 -0.218 1.00 37.94 131 LYS A N 1
ATOM 1092 C CA . LYS A 1 131 ? 9.024 11.521 -1.593 1.00 37.94 131 LYS A CA 1
ATOM 1093 C C . LYS A 1 131 ? 10.238 12.432 -1.724 1.00 37.94 131 LYS A C 1
ATOM 1095 O O . LYS A 1 131 ? 10.478 13.203 -0.767 1.00 37.94 131 LYS A O 1
#

Radius of gyration: 29.2 Å; chains: 1; bounding box: 80×37×73 Å

Foldseek 3Di:
DPPPPVVVVVVVVVVVVVVVVVVVVCCCVPVVPPPDPPPCDPPLVVVLVCCCVVVVDDPVRSVVSVVVSVVVVVVVVVVVVVVVVVVVVVVVVVVVVVVVPDDPVRNVVVVVVVVVVVVVVVVPDDDPDDD

Sequence (131 aa):
MMTSKKNAILSLISIFLIGVVVGMVLQHMVLEDRPQPRKHRPPNDFFFEVFTKELSLSITQQESLKTMLADLGKEYERVRIEQFEQHMRIRKSFENEFKKILDDNQKQKYDKMIEDFDNKMKNNKPPREPK

Secondary structure (DSSP, 8-state):
---HHHHHHHHHHHHHHHHHHHHHHHHHHHHTTS--------HHHHHHHHHHHHTT--HHHHHHHHHHHHHHHHHHHHHHHHHHHHHHHHHHHHHHHHHHTS-HHHHHHHHHHHHHHHHHHHHTSPP----